Protein AF-A0A1J3E2E7-F1 (afdb_monomer)

InterPro domains:
  IPR001912 Small ribosomal subunit protein uS4, N-terminal [PF00163] (3-72)
  IPR001912 Small ribosomal subunit protein uS4, N-terminal [SM01390] (1-72)
  IPR005710 Small ribosomal subunit protein uS4, eukaryota/archaea [TIGR01018] (1-75)
  IPR022801 Small ribosomal subunit protein uS4 [PTHR11831] (1-77)

Nearest PDB structures (foldseek):
  8b2l-assembly1_b1  TM=9.804E-01  e=2.094E-08  Nicotiana tabacum
  7mq9-assembly1_L9  TM=9.651E-01  e=9.513E-08  Homo sapiens
  6oli-assembly1_SJ  TM=9.653E-01  e=1.389E-07  Homo sapiens
  6zj3-assembly1_SD  TM=9.827E-01  e=1.071E-06  Euglena gracilis
  5jpq-assembly1_b  TM=9.917E-01  e=7.254E-02  Thermochaetoides thermophila

pLDDT: mean 89.99, std 9.41, range [41.75, 96.19]

Radius of gyration: 16.4 Å; Cα contacts (8 Å, |Δi|>4): 30; chains: 1; bounding box: 37×30×41 Å

Sequence (77 aa):
RRPFEKERLDGELKLVGEYGLRNKRELWRVQMVSSKIRNAARNLLTLDEKDPKRLFEGQALMRRMYKYGLLNETQDK

Structure (mmCIF, N/CA/C/O backbone):
data_AF-A0A1J3E2E7-F1
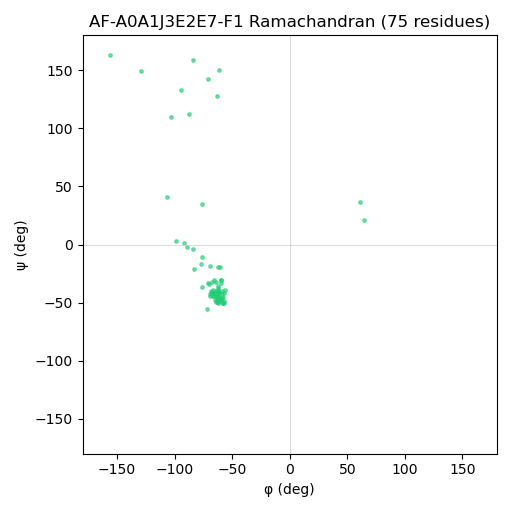#
_entry.id   AF-A0A1J3E2E7-F1
#
loop_
_atom_site.group_PDB
_atom_site.id
_atom_site.type_symbol
_atom_site.label_atom_id
_atom_site.label_alt_id
_atom_site.label_comp_id
_atom_site.label_asym_id
_atom_site.label_entity_id
_atom_site.label_seq_id
_atom_site.pdbx_PDB_ins_code
_atom_site.Cartn_x
_atom_site.Cartn_y
_atom_site.Cartn_z
_atom_site.occupancy
_atom_site.B_iso_or_equiv
_atom_site.auth_seq_id
_atom_site.auth_comp_id
_atom_site.auth_asym_id
_atom_site.auth_atom_id
_atom_site.pdbx_PDB_model_num
ATOM 1 N N . ARG A 1 1 ? 14.046 11.525 -1.343 1.00 66.25 1 ARG A N 1
ATOM 2 C CA . ARG A 1 1 ? 14.089 10.545 -2.460 1.00 66.25 1 ARG A CA 1
ATOM 3 C C . ARG A 1 1 ? 15.406 10.738 -3.189 1.00 66.25 1 ARG A C 1
ATOM 5 O O . ARG A 1 1 ? 15.684 11.873 -3.547 1.00 66.25 1 ARG A O 1
ATOM 12 N N . ARG A 1 2 ? 16.207 9.683 -3.364 1.00 81.50 2 ARG A N 1
ATOM 13 C CA . ARG A 1 2 ? 17.485 9.733 -4.089 1.00 81.50 2 ARG A CA 1
ATOM 14 C C . ARG A 1 2 ? 17.280 9.119 -5.482 1.00 81.50 2 ARG A C 1
ATOM 16 O O . ARG A 1 2 ? 17.016 7.921 -5.571 1.00 81.50 2 ARG A O 1
ATOM 23 N N . PRO A 1 3 ? 17.300 9.916 -6.568 1.00 83.00 3 PRO A N 1
ATOM 24 C CA . PRO A 1 3 ? 17.012 9.397 -7.905 1.00 83.00 3 PRO A CA 1
ATOM 25 C C . PRO A 1 3 ? 18.015 8.334 -8.378 1.00 83.00 3 PRO A C 1
ATOM 27 O O . PRO A 1 3 ? 17.603 7.356 -8.995 1.00 83.00 3 PRO A O 1
ATOM 30 N N . PHE A 1 4 ? 19.293 8.475 -8.024 1.00 86.94 4 PHE A N 1
ATOM 31 C CA . PHE A 1 4 ? 20.402 7.675 -8.564 1.00 86.94 4 PHE A CA 1
ATOM 32 C C . PHE A 1 4 ? 20.948 6.636 -7.576 1.00 86.94 4 PHE A C 1
ATOM 34 O O . PHE A 1 4 ? 22.150 6.443 -7.442 1.00 86.94 4 PHE A O 1
ATOM 41 N N . GLU A 1 5 ? 20.054 5.983 -6.844 1.00 92.88 5 GLU A N 1
ATOM 42 C CA . GLU A 1 5 ? 20.413 4.917 -5.913 1.00 92.88 5 GLU A CA 1
ATOM 43 C C . GLU A 1 5 ? 20.446 3.573 -6.646 1.00 92.88 5 GLU A C 1
ATOM 45 O O . GLU A 1 5 ? 19.409 3.094 -7.111 1.00 92.88 5 GLU A O 1
ATOM 50 N N . LYS A 1 6 ? 21.646 2.993 -6.775 1.00 91.44 6 LYS A N 1
ATOM 51 C CA . LYS A 1 6 ? 21.896 1.789 -7.581 1.00 91.44 6 LYS A CA 1
ATOM 52 C C . LYS A 1 6 ? 21.023 0.607 -7.148 1.00 91.44 6 LYS A C 1
ATOM 54 O O . LYS A 1 6 ? 20.304 0.059 -7.973 1.00 91.44 6 LYS A O 1
ATOM 59 N N . GLU A 1 7 ? 20.994 0.298 -5.852 1.00 91.62 7 GLU A N 1
ATOM 60 C CA . GLU A 1 7 ? 20.213 -0.824 -5.305 1.00 91.62 7 GLU A CA 1
ATOM 61 C C . GLU A 1 7 ? 18.720 -0.726 -5.644 1.00 91.62 7 GLU A C 1
ATOM 63 O O . GLU A 1 7 ? 18.090 -1.708 -6.041 1.00 91.62 7 GLU A O 1
ATOM 68 N N . ARG A 1 8 ? 18.149 0.483 -5.555 1.00 91.19 8 ARG A N 1
ATOM 69 C CA . ARG A 1 8 ? 16.748 0.722 -5.914 1.00 91.19 8 ARG A CA 1
ATOM 70 C C . ARG A 1 8 ? 16.519 0.523 -7.409 1.00 91.19 8 ARG A C 1
ATOM 72 O O . ARG A 1 8 ? 15.517 -0.073 -7.792 1.00 91.19 8 ARG A O 1
ATOM 79 N N . LEU A 1 9 ? 17.404 1.051 -8.255 1.00 91.12 9 LEU A N 1
ATOM 80 C CA . LEU A 1 9 ? 17.265 0.942 -9.708 1.00 91.12 9 LEU A CA 1
ATOM 81 C C . LEU A 1 9 ? 17.345 -0.515 -10.172 1.00 91.12 9 LEU A C 1
ATOM 83 O O . LEU A 1 9 ? 16.504 -0.905 -10.984 1.00 91.12 9 LEU A O 1
ATOM 87 N N . ASP A 1 10 ? 18.278 -1.288 -9.618 1.00 93.69 10 ASP A N 1
ATOM 88 C CA . ASP A 1 10 ? 18.477 -2.705 -9.930 1.00 93.69 10 ASP A CA 1
ATOM 89 C C . ASP A 1 10 ? 17.280 -3.549 -9.455 1.00 93.69 10 ASP A C 1
ATOM 91 O O . ASP A 1 10 ? 16.743 -4.360 -10.213 1.00 93.69 10 ASP A O 1
ATOM 95 N N . GLY A 1 11 ? 16.781 -3.298 -8.238 1.00 93.19 11 GLY A N 1
ATOM 96 C CA . GLY A 1 11 ? 15.596 -3.978 -7.704 1.00 93.19 11 GLY A CA 1
ATOM 97 C C . GLY A 1 11 ? 14.316 -3.673 -8.491 1.00 93.19 11 GLY A C 1
ATOM 98 O O . GLY A 1 11 ? 13.542 -4.577 -8.807 1.00 93.19 11 GLY A O 1
ATOM 99 N N . GLU A 1 12 ? 14.101 -2.406 -8.864 1.00 92.62 12 GLU A N 1
ATOM 100 C CA . GLU A 1 12 ? 12.973 -2.017 -9.719 1.00 92.62 12 GLU A CA 1
ATOM 101 C C . GLU A 1 12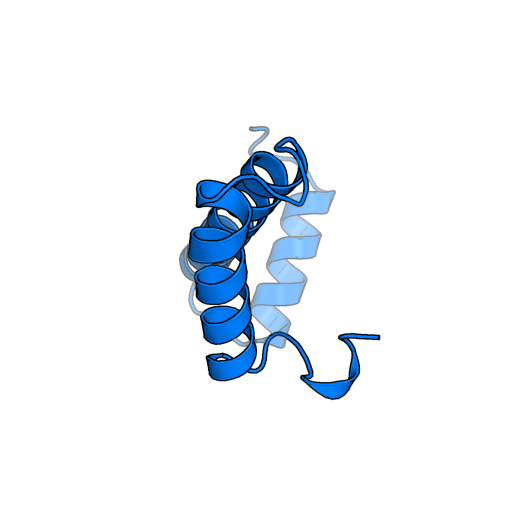 ? 13.067 -2.648 -11.110 1.00 92.62 12 GLU A C 1
ATOM 103 O O . GLU A 1 12 ? 12.046 -3.063 -11.655 1.00 92.62 12 GLU A O 1
ATOM 108 N N . LEU A 1 13 ? 14.268 -2.713 -11.694 1.00 93.06 13 LEU A N 1
ATOM 109 C CA . LEU A 1 13 ? 14.470 -3.273 -13.027 1.00 93.06 13 LEU A CA 1
ATOM 110 C C . LEU A 1 13 ? 14.201 -4.780 -13.050 1.00 93.06 13 LEU A C 1
ATOM 112 O O . LEU A 1 13 ? 13.532 -5.256 -13.965 1.00 93.06 13 LEU A O 1
ATOM 116 N N . LYS A 1 14 ? 14.645 -5.510 -12.019 1.00 95.19 14 LYS A N 1
ATOM 117 C CA . LYS A 1 14 ? 14.358 -6.941 -11.867 1.00 95.19 14 LYS A CA 1
ATOM 118 C C . LYS A 1 14 ? 12.852 -7.215 -11.847 1.00 95.19 14 LYS A C 1
ATOM 120 O O . LYS A 1 14 ? 12.382 -8.046 -12.614 1.00 95.19 14 LYS A O 1
ATOM 125 N N . LEU A 1 15 ? 12.096 -6.470 -11.035 1.00 94.12 15 LEU A N 1
ATOM 126 C CA . LEU A 1 15 ? 10.637 -6.612 -10.947 1.00 94.12 15 LEU A CA 1
ATOM 127 C C . LEU A 1 15 ? 9.934 -6.240 -12.258 1.00 94.12 15 LEU A C 1
ATOM 129 O O . LEU A 1 15 ? 9.004 -6.917 -12.680 1.00 94.12 15 LEU A O 1
ATOM 133 N N . VAL A 1 16 ? 10.372 -5.167 -12.922 1.00 94.75 16 VAL A N 1
ATOM 134 C CA . VAL A 1 16 ? 9.815 -4.776 -14.225 1.00 94.75 16 VAL A CA 1
ATOM 135 C C . VAL A 1 16 ? 10.034 -5.874 -15.268 1.00 94.75 16 VAL A C 1
ATOM 137 O O . VAL A 1 16 ? 9.112 -6.153 -16.030 1.00 94.75 16 VAL A O 1
ATOM 140 N N . GLY A 1 17 ? 11.209 -6.512 -15.279 1.00 94.62 17 GLY A N 1
ATOM 141 C CA . GLY A 1 17 ? 11.517 -7.621 -16.183 1.00 94.62 17 GLY A CA 1
ATOM 142 C C . GLY A 1 17 ? 10.734 -8.897 -15.870 1.00 94.62 17 GLY A C 1
ATOM 143 O O . GLY A 1 17 ? 10.189 -9.508 -16.781 1.00 94.62 17 GLY A O 1
ATOM 144 N N . GLU A 1 18 ? 10.631 -9.269 -14.593 1.00 96.19 18 GLU A N 1
ATOM 145 C CA . GLU A 1 18 ? 9.933 -10.482 -14.143 1.00 96.19 18 GLU A CA 1
ATOM 146 C C . GLU A 1 18 ? 8.436 -10.460 -14.480 1.00 96.19 18 GLU A C 1
ATOM 148 O O . GLU A 1 18 ? 7.891 -11.452 -14.955 1.00 96.19 18 GLU A O 1
ATOM 153 N N . TYR A 1 19 ? 7.781 -9.311 -14.291 1.00 94.19 19 TYR A N 1
ATOM 154 C CA . TYR A 1 19 ? 6.343 -9.152 -14.532 1.00 94.19 19 TYR A CA 1
ATOM 155 C C . TYR A 1 19 ? 6.010 -8.519 -15.895 1.00 94.19 19 TYR A C 1
ATOM 157 O O . TYR A 1 19 ? 4.839 -8.266 -16.174 1.00 94.19 19 TYR A O 1
ATOM 165 N N . GLY A 1 20 ? 7.009 -8.230 -16.739 1.00 95.25 20 GLY A N 1
ATOM 166 C CA . GLY A 1 20 ? 6.806 -7.654 -18.075 1.00 95.25 20 GLY A CA 1
ATOM 167 C C . GLY A 1 20 ? 6.127 -6.277 -18.075 1.00 95.25 20 GLY A C 1
ATOM 168 O O . GLY A 1 20 ? 5.298 -5.992 -18.940 1.00 95.25 20 GLY A O 1
ATOM 169 N N . LEU A 1 21 ? 6.435 -5.421 -17.096 1.00 95.94 21 LEU A N 1
ATOM 170 C CA . LEU A 1 21 ? 5.795 -4.107 -16.965 1.00 95.94 21 LEU A CA 1
ATOM 171 C C . LEU A 1 21 ? 6.257 -3.149 -18.070 1.00 95.94 21 LEU A C 1
ATOM 173 O O . LEU A 1 21 ? 7.438 -3.094 -18.415 1.00 95.94 21 LEU A O 1
ATOM 177 N N . ARG A 1 22 ? 5.349 -2.308 -18.581 1.00 92.56 22 ARG A N 1
ATOM 178 C CA . ARG A 1 22 ? 5.673 -1.380 -19.682 1.00 92.56 22 ARG A CA 1
ATOM 179 C C . ARG A 1 22 ? 6.593 -0.251 -19.227 1.00 92.56 22 ARG A C 1
ATOM 181 O O . ARG A 1 22 ? 7.365 0.294 -20.013 1.00 92.56 22 ARG A O 1
ATOM 188 N N . ASN A 1 23 ? 6.454 0.182 -17.975 1.00 93.25 23 ASN A N 1
ATOM 189 C CA . ASN A 1 23 ? 7.238 1.275 -17.410 1.00 93.25 23 ASN A CA 1
ATOM 190 C C . ASN A 1 23 ? 7.325 1.196 -15.878 1.00 93.25 23 ASN A C 1
ATOM 192 O O . ASN A 1 23 ? 6.494 0.591 -15.203 1.00 93.25 23 ASN A O 1
ATOM 196 N N . LYS A 1 24 ? 8.288 1.924 -15.299 1.00 92.25 24 LYS A N 1
ATOM 197 C CA . LYS A 1 24 ? 8.432 2.050 -13.836 1.00 92.25 24 LYS A CA 1
ATOM 198 C C . LYS A 1 24 ? 7.235 2.718 -13.149 1.00 92.25 24 LYS A C 1
ATOM 200 O O . LYS A 1 24 ? 7.046 2.556 -11.947 1.00 92.25 24 LYS A O 1
ATOM 205 N N . ARG A 1 25 ? 6.400 3.459 -13.889 1.00 93.56 25 ARG A N 1
ATOM 206 C CA . ARG A 1 25 ? 5.211 4.122 -13.331 1.00 93.56 25 ARG A CA 1
ATOM 207 C C . ARG A 1 25 ? 4.161 3.106 -12.877 1.00 93.56 25 ARG A C 1
ATOM 209 O O . ARG A 1 25 ? 3.472 3.376 -11.895 1.00 93.56 25 ARG A O 1
ATOM 216 N N . GLU A 1 26 ? 4.052 1.960 -13.544 1.00 94.44 26 GLU A N 1
ATOM 217 C CA . GLU A 1 26 ? 3.190 0.847 -13.121 1.00 94.44 26 GLU A CA 1
ATOM 218 C C . GLU A 1 26 ? 3.647 0.283 -11.774 1.00 94.44 26 GLU A C 1
ATOM 220 O O . GLU A 1 26 ? 2.851 0.229 -10.833 1.00 94.44 26 GLU A O 1
ATOM 225 N N . LEU A 1 27 ? 4.946 0.005 -11.636 1.00 94.12 27 LEU A N 1
ATOM 226 C CA . LEU A 1 27 ? 5.541 -0.432 -10.373 1.00 94.12 27 LEU A CA 1
ATOM 227 C C . LEU A 1 27 ? 5.300 0.589 -9.250 1.00 94.12 27 LEU A C 1
ATOM 229 O O . LEU A 1 27 ? 4.793 0.243 -8.182 1.00 94.12 27 LEU A O 1
ATOM 233 N N . TRP A 1 28 ? 5.600 1.867 -9.493 1.00 94.31 28 TRP A N 1
ATOM 234 C CA . TRP A 1 28 ? 5.429 2.920 -8.487 1.00 94.31 28 TRP A CA 1
ATOM 235 C C . TRP A 1 28 ? 3.969 3.131 -8.080 1.00 94.31 28 TRP A C 1
ATOM 237 O O . TRP A 1 28 ? 3.696 3.460 -6.924 1.00 94.31 28 TRP A O 1
ATOM 247 N N . ARG A 1 29 ? 3.015 2.919 -8.996 1.00 95.56 29 ARG A N 1
ATOM 248 C CA . ARG A 1 29 ? 1.582 2.971 -8.678 1.00 95.56 29 ARG A CA 1
ATOM 249 C C . ARG A 1 29 ? 1.220 1.890 -7.663 1.00 95.56 29 ARG A C 1
ATOM 251 O O . ARG A 1 29 ? 0.595 2.202 -6.651 1.00 95.56 29 ARG A O 1
ATOM 258 N N . VAL A 1 30 ? 1.641 0.649 -7.901 1.00 93.62 30 VAL A N 1
ATOM 259 C CA . VAL A 1 30 ? 1.367 -0.474 -6.991 1.00 93.62 30 VAL A CA 1
ATOM 260 C C . VAL A 1 30 ? 2.078 -0.275 -5.650 1.00 93.62 30 VAL A C 1
ATOM 262 O O . VAL A 1 30 ? 1.461 -0.434 -4.597 1.00 93.62 30 VAL A O 1
ATOM 265 N N . GLN A 1 31 ? 3.333 0.184 -5.662 1.00 94.19 31 GLN A N 1
ATOM 266 C CA . GLN A 1 31 ? 4.066 0.528 -4.439 1.00 94.19 31 GLN A CA 1
ATOM 267 C C . GLN A 1 31 ? 3.354 1.612 -3.618 1.00 94.19 31 GLN A C 1
ATOM 269 O O . GLN A 1 31 ? 3.284 1.513 -2.392 1.00 94.19 31 GLN A O 1
ATOM 274 N N . MET A 1 32 ? 2.786 2.631 -4.271 1.00 95.31 32 MET A N 1
ATOM 275 C CA . MET A 1 32 ? 2.001 3.665 -3.594 1.00 95.31 3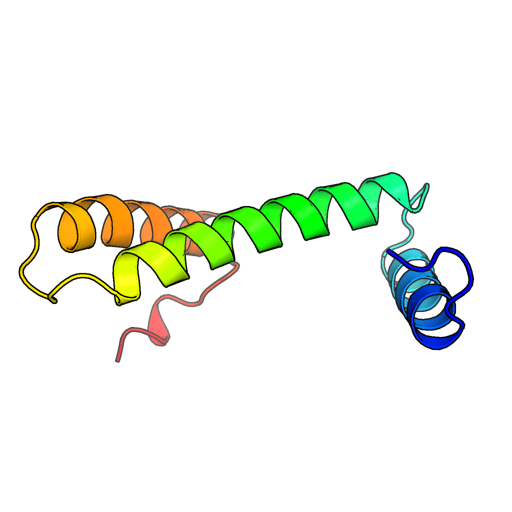2 MET A CA 1
ATOM 276 C C . MET A 1 32 ? 0.742 3.077 -2.948 1.00 95.31 32 MET A C 1
ATOM 278 O O . MET A 1 32 ? 0.452 3.396 -1.796 1.00 95.31 32 MET A O 1
ATOM 282 N N . VAL A 1 33 ? 0.007 2.216 -3.660 1.00 94.62 33 VAL A N 1
ATOM 283 C CA . VAL A 1 33 ? -1.193 1.545 -3.128 1.00 94.62 33 VAL A CA 1
ATOM 284 C C . VAL A 1 33 ? -0.837 0.692 -1.909 1.00 94.62 33 VAL A C 1
ATOM 286 O O . VAL A 1 33 ? -1.461 0.846 -0.860 1.00 94.62 33 VAL A O 1
ATOM 289 N N . SER A 1 34 ? 0.223 -0.117 -1.998 1.00 93.38 34 SER A N 1
ATOM 290 C CA . SER A 1 34 ? 0.742 -0.900 -0.869 1.00 93.38 34 SER A CA 1
ATOM 291 C C . SER A 1 34 ? 1.148 -0.010 0.313 1.00 93.38 34 SER A C 1
ATOM 293 O O . SER A 1 34 ? 0.831 -0.308 1.464 1.00 93.38 34 SER A O 1
ATOM 295 N N . SER A 1 35 ? 1.809 1.121 0.053 1.00 95.88 35 SER A N 1
ATOM 296 C CA . SER A 1 35 ? 2.189 2.075 1.101 1.00 95.88 35 SER A CA 1
ATOM 297 C C . SER A 1 35 ? 0.970 2.673 1.813 1.00 95.88 35 SER A C 1
ATOM 299 O O . SER A 1 35 ? 0.961 2.745 3.040 1.00 95.88 35 SER A O 1
ATOM 301 N N . LYS A 1 36 ? -0.092 3.033 1.076 1.00 95.25 36 LYS A N 1
ATOM 302 C CA . LYS A 1 36 ? -1.348 3.535 1.662 1.00 95.25 36 LYS A CA 1
ATOM 303 C C . LYS A 1 36 ? -2.024 2.495 2.554 1.00 95.25 36 LYS A C 1
ATOM 305 O O . LYS A 1 36 ? -2.428 2.834 3.661 1.00 95.25 36 LYS A O 1
ATOM 310 N N . ILE A 1 37 ? -2.105 1.246 2.090 1.00 93.69 37 ILE A N 1
ATOM 311 C CA . ILE A 1 37 ? -2.666 0.126 2.862 1.00 93.69 37 ILE A CA 1
ATOM 312 C C . ILE A 1 37 ? -1.879 -0.065 4.162 1.00 93.69 37 ILE A C 1
ATOM 314 O O . ILE A 1 37 ? -2.464 -0.069 5.242 1.00 93.69 37 ILE A O 1
ATOM 318 N N . ARG A 1 38 ? -0.544 -0.136 4.077 1.00 95.12 38 ARG A N 1
ATOM 319 C CA . ARG A 1 38 ? 0.321 -0.287 5.257 1.00 95.12 38 ARG A CA 1
ATOM 320 C C . ARG A 1 38 ? 0.211 0.892 6.217 1.00 95.12 38 ARG A C 1
ATOM 322 O O . ARG A 1 38 ? 0.256 0.691 7.423 1.00 95.12 38 ARG A O 1
ATOM 329 N N . ASN A 1 39 ? 0.068 2.114 5.709 1.00 96.12 39 ASN A N 1
ATOM 330 C CA . ASN A 1 39 ? -0.088 3.287 6.563 1.00 96.12 39 ASN A CA 1
ATOM 331 C C . ASN A 1 39 ? -1.423 3.279 7.320 1.00 96.12 39 ASN A C 1
ATOM 333 O O . ASN A 1 39 ? -1.440 3.562 8.512 1.00 96.12 39 ASN A O 1
ATOM 337 N N . ALA A 1 40 ? -2.517 2.903 6.650 1.00 94.19 40 ALA A N 1
ATOM 338 C CA . ALA A 1 40 ? -3.809 2.719 7.305 1.00 94.19 40 ALA A CA 1
ATOM 339 C C . ALA A 1 40 ? -3.721 1.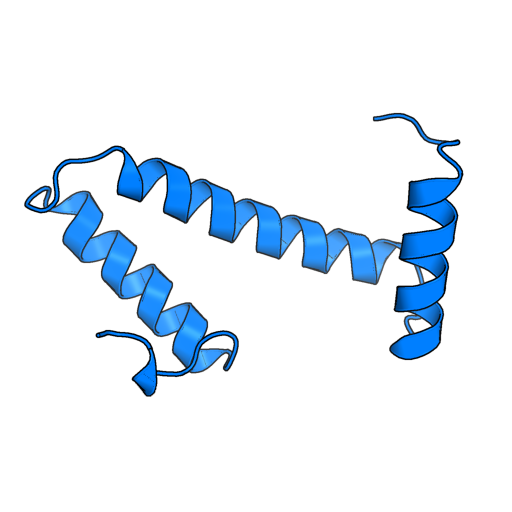649 8.404 1.00 94.19 40 ALA A C 1
ATOM 341 O O . ALA A 1 40 ? -4.121 1.907 9.532 1.00 94.19 40 ALA A O 1
ATOM 342 N N . ALA A 1 41 ? -3.101 0.499 8.111 1.00 94.44 41 ALA A N 1
ATOM 343 C CA . ALA A 1 41 ? -2.889 -0.554 9.102 1.00 94.44 41 ALA A CA 1
ATOM 344 C C . ALA A 1 41 ? -2.079 -0.067 10.317 1.00 94.44 41 ALA A C 1
ATOM 346 O O . ALA A 1 41 ? -2.487 -0.304 11.449 1.00 94.44 41 ALA A O 1
ATOM 347 N N . ARG A 1 42 ? -0.973 0.668 10.107 1.00 96.00 42 ARG A N 1
ATOM 348 C CA . ARG A 1 42 ? -0.173 1.230 11.213 1.00 96.00 42 ARG A CA 1
ATOM 349 C C . ARG A 1 42 ? -0.995 2.148 12.115 1.00 96.00 42 ARG A C 1
ATOM 351 O O . ARG A 1 42 ? -0.915 2.009 13.326 1.00 96.00 42 ARG A O 1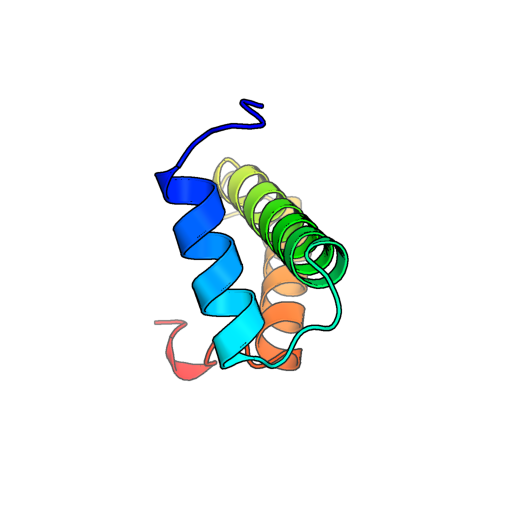
ATOM 358 N N . ASN A 1 43 ? -1.799 3.036 11.532 1.00 94.31 43 ASN A N 1
ATOM 359 C CA . ASN A 1 43 ? -2.647 3.955 12.296 1.00 94.31 43 ASN A CA 1
ATOM 360 C C . ASN A 1 43 ? -3.747 3.228 13.088 1.00 94.31 43 ASN A C 1
ATOM 362 O O . ASN A 1 43 ? -4.168 3.704 14.136 1.00 94.31 43 ASN A O 1
ATOM 366 N N . LEU A 1 44 ? -4.238 2.091 12.591 1.00 93.06 44 LEU A N 1
ATOM 367 C CA . LEU A 1 44 ? -5.233 1.289 13.307 1.00 93.06 44 LEU A CA 1
ATOM 368 C C . LEU A 1 44 ? -4.602 0.492 14.450 1.00 93.06 44 LEU A C 1
ATOM 370 O O . LEU A 1 44 ? -5.201 0.380 15.513 1.00 93.06 44 LEU A O 1
ATOM 374 N N . LEU A 1 45 ? -3.381 -0.013 14.261 1.00 93.25 45 LEU A N 1
ATOM 375 C CA . LEU A 1 45 ? -2.656 -0.764 15.290 1.00 93.25 45 LEU A CA 1
ATOM 376 C C . LEU A 1 45 ? -2.202 0.101 16.474 1.00 93.25 45 LEU A C 1
ATOM 378 O O . LEU A 1 45 ? -1.930 -0.450 17.536 1.00 93.25 45 LEU A O 1
ATOM 382 N N . THR A 1 46 ? -2.139 1.427 16.319 1.00 94.12 46 THR A N 1
ATOM 383 C CA . THR A 1 46 ? -1.867 2.349 17.436 1.00 94.12 46 THR A CA 1
ATOM 384 C C . THR A 1 46 ? -3.072 2.590 18.346 1.00 94.12 46 THR A C 1
ATOM 386 O O . THR A 1 46 ? -2.893 3.112 19.441 1.00 94.12 46 THR A O 1
ATOM 389 N N . LEU A 1 47 ? -4.290 2.264 17.900 1.00 93.25 47 LEU A N 1
ATOM 390 C CA . LEU A 1 47 ? -5.507 2.395 18.707 1.00 93.25 47 LEU A CA 1
ATOM 391 C C . LEU A 1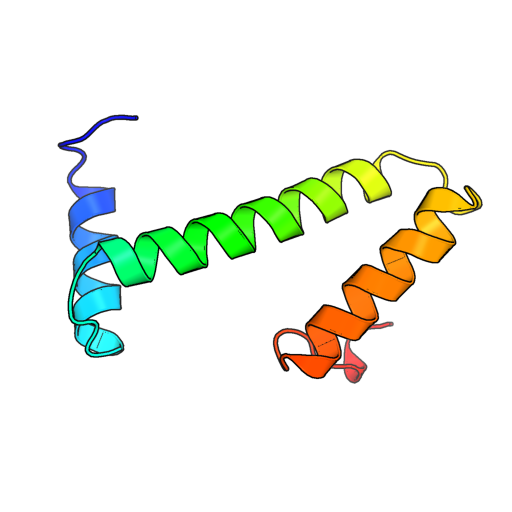 47 ? -5.697 1.166 19.601 1.00 93.25 47 LEU A C 1
ATOM 393 O O . LEU A 1 47 ? -5.186 0.089 19.289 1.00 93.25 47 LEU A O 1
ATOM 397 N N . ASP A 1 48 ? -6.474 1.310 20.674 1.00 92.06 48 ASP A N 1
ATOM 398 C CA . ASP A 1 48 ? -6.845 0.186 21.538 1.00 92.06 48 ASP A CA 1
ATOM 399 C C . ASP A 1 48 ? -7.645 -0.875 20.765 1.00 92.06 48 ASP A C 1
ATOM 401 O O . ASP A 1 48 ? -8.366 -0.564 19.814 1.00 92.06 48 ASP A O 1
ATOM 405 N N . GLU A 1 49 ? -7.532 -2.141 21.165 1.00 88.00 49 GLU A N 1
ATOM 406 C CA . GLU A 1 49 ? -8.217 -3.260 20.506 1.00 88.00 49 GLU A CA 1
ATOM 407 C C . GLU A 1 49 ? -9.741 -3.121 20.505 1.00 88.00 49 GLU A C 1
ATOM 409 O O . GLU A 1 49 ? -10.395 -3.568 19.561 1.00 88.00 49 GLU A O 1
ATOM 414 N N . LYS A 1 50 ? -10.306 -2.474 21.529 1.00 91.88 50 LYS A N 1
ATOM 415 C CA . LYS A 1 50 ? -11.752 -2.261 21.661 1.00 91.88 50 LYS A CA 1
ATOM 416 C C . LYS A 1 50 ? -12.221 -0.942 21.057 1.00 91.88 50 LYS A C 1
ATOM 418 O O . LYS A 1 50 ? -13.413 -0.638 21.129 1.00 91.88 50 LYS A O 1
ATOM 423 N N . ASP A 1 51 ? -11.319 -0.159 20.466 1.00 92.94 51 ASP A N 1
ATOM 424 C CA . ASP A 1 51 ? -11.690 1.090 19.817 1.00 92.94 51 ASP A CA 1
ATOM 425 C C . ASP A 1 51 ? -12.636 0.805 18.628 1.00 92.94 51 ASP A C 1
ATOM 427 O O . ASP A 1 51 ? -12.315 -0.010 17.749 1.00 92.94 51 ASP A O 1
ATOM 431 N N . PRO A 1 52 ? -13.807 1.466 18.558 1.00 93.19 52 PRO A N 1
ATOM 432 C CA . PRO A 1 52 ? -14.793 1.216 17.508 1.00 93.19 52 PRO A CA 1
ATOM 433 C C . PRO A 1 52 ? -14.239 1.484 16.103 1.00 93.19 52 PRO A C 1
ATOM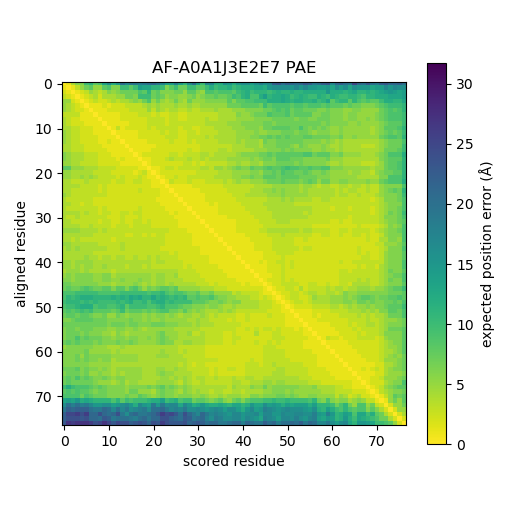 435 O O . PRO A 1 52 ? -14.621 0.804 15.145 1.00 93.19 52 PRO A O 1
ATOM 438 N N . LYS A 1 53 ? -13.305 2.432 15.963 1.00 91.94 53 LYS A N 1
ATOM 439 C CA . LYS A 1 53 ? -12.653 2.741 14.691 1.00 91.94 53 LYS A CA 1
ATOM 440 C C . LYS A 1 53 ? -11.727 1.611 14.258 1.00 91.94 53 LYS A C 1
ATOM 442 O O . LYS A 1 53 ? -11.757 1.226 13.090 1.00 91.94 53 LYS A O 1
ATOM 447 N N . ARG A 1 54 ? -10.947 1.044 15.187 1.00 92.31 54 ARG A N 1
ATOM 448 C CA . ARG A 1 54 ? -10.068 -0.103 14.907 1.00 92.31 54 ARG A CA 1
ATOM 449 C C . ARG A 1 54 ? -10.871 -1.318 14.461 1.00 92.31 54 ARG A C 1
ATOM 451 O O . ARG A 1 54 ? -10.507 -1.945 13.468 1.00 92.31 54 ARG A O 1
ATOM 458 N N . LEU A 1 55 ? -11.977 -1.613 15.141 1.00 92.00 55 LEU A N 1
ATOM 459 C CA . LEU A 1 55 ? -12.851 -2.734 14.794 1.00 92.00 55 LEU A CA 1
ATOM 460 C C . LEU A 1 55 ? -13.462 -2.568 13.399 1.00 92.00 55 LEU A C 1
ATOM 462 O O . LEU A 1 55 ? -13.362 -3.472 12.569 1.00 92.00 55 LEU A O 1
ATOM 466 N N . PHE A 1 56 ? -14.050 -1.406 13.111 1.00 93.19 56 PHE A N 1
ATOM 467 C CA . PHE A 1 56 ? -14.740 -1.182 11.843 1.00 93.19 56 PHE A CA 1
ATOM 468 C C . PHE A 1 56 ? -13.775 -1.051 10.656 1.00 93.19 56 PHE A C 1
ATOM 470 O O . PHE A 1 56 ? -13.870 -1.799 9.678 1.00 93.19 56 PHE A O 1
ATOM 477 N N . GLU A 1 57 ? -12.816 -0.123 10.732 1.00 93.19 57 GLU A N 1
ATOM 478 C CA . GLU A 1 57 ? -11.873 0.123 9.636 1.00 93.19 57 GLU A CA 1
ATOM 479 C C . GLU A 1 57 ? -10.890 -1.043 9.468 1.00 93.19 57 GLU A C 1
ATOM 481 O O . GLU A 1 57 ? -10.529 -1.379 8.337 1.00 93.19 57 GLU A O 1
ATOM 486 N N . GLY A 1 58 ? -10.503 -1.707 10.563 1.00 91.88 58 GLY A N 1
ATOM 487 C CA . GLY A 1 58 ? -9.642 -2.889 10.536 1.00 91.88 58 GLY A CA 1
ATOM 488 C C . GLY A 1 58 ? -10.300 -4.060 9.817 1.00 91.88 58 GLY A C 1
ATOM 489 O O . GLY A 1 58 ? -9.715 -4.609 8.882 1.00 91.88 58 GLY A O 1
ATOM 490 N N . GLN A 1 59 ? -11.550 -4.390 10.158 1.00 91.50 59 GLN A N 1
ATOM 491 C CA . GLN A 1 59 ? -12.291 -5.437 9.448 1.00 91.50 59 GLN A CA 1
ATOM 492 C C . GLN A 1 59 ? -12.501 -5.092 7.969 1.00 91.50 59 GLN A C 1
ATOM 494 O O . GLN A 1 59 ? -12.354 -5.959 7.105 1.00 91.50 59 GLN A O 1
ATOM 499 N N . ALA A 1 60 ? -12.811 -3.833 7.648 1.00 93.44 60 ALA A N 1
ATOM 500 C CA . ALA A 1 60 ? -12.961 -3.398 6.262 1.00 93.44 60 ALA A CA 1
ATOM 501 C C . ALA A 1 60 ? -11.652 -3.541 5.465 1.00 93.44 60 ALA A C 1
ATOM 503 O O . ALA A 1 60 ? -11.674 -3.950 4.297 1.00 93.44 60 ALA A O 1
ATOM 504 N N . LEU A 1 61 ? -10.510 -3.239 6.093 1.00 92.69 61 LEU A N 1
ATOM 505 C CA . LEU A 1 61 ? -9.192 -3.409 5.490 1.00 92.69 61 LEU A CA 1
ATOM 506 C C . LEU A 1 61 ? -8.890 -4.889 5.228 1.00 92.69 61 LEU A C 1
ATOM 508 O O . LEU A 1 61 ? -8.524 -5.231 4.102 1.00 92.69 61 LEU A O 1
ATOM 512 N N . MET A 1 62 ? -9.119 -5.757 6.217 1.00 91.19 62 MET A N 1
ATOM 513 C CA . MET A 1 62 ? -8.900 -7.205 6.106 1.00 91.19 62 MET A CA 1
ATOM 514 C C . MET A 1 62 ? -9.758 -7.830 5.003 1.00 91.19 62 MET A C 1
ATOM 516 O O . MET A 1 62 ? -9.229 -8.484 4.105 1.00 91.19 62 MET A O 1
ATOM 520 N N . ARG A 1 63 ? -11.061 -7.519 4.960 1.00 91.88 63 ARG A N 1
ATOM 521 C CA . ARG A 1 63 ? -11.964 -7.991 3.892 1.00 91.88 63 ARG A CA 1
ATOM 522 C C . ARG A 1 63 ? -11.475 -7.612 2.496 1.00 91.88 63 ARG A C 1
ATOM 524 O O . ARG A 1 63 ? -11.593 -8.399 1.559 1.00 91.88 63 ARG A O 1
ATOM 531 N N . ARG A 1 64 ? -10.924 -6.404 2.333 1.00 91.75 64 ARG A N 1
ATOM 532 C CA . ARG A 1 64 ? -10.364 -5.969 1.047 1.00 91.75 64 ARG A CA 1
ATOM 533 C C . ARG A 1 64 ? -9.121 -6.777 0.672 1.00 91.75 64 ARG A C 1
ATOM 535 O O . ARG A 1 64 ? -8.959 -7.089 -0.503 1.00 91.75 64 ARG A O 1
ATOM 542 N N . MET A 1 65 ? -8.260 -7.101 1.635 1.00 92.00 65 MET A N 1
ATOM 543 C CA . MET A 1 65 ? -7.052 -7.891 1.378 1.00 92.00 65 MET A CA 1
ATOM 544 C C . MET A 1 65 ? -7.385 -9.337 0.997 1.00 92.00 65 MET A C 1
ATOM 546 O O . MET A 1 65 ? -6.799 -9.838 0.038 1.00 92.00 65 MET A O 1
ATOM 550 N N . TYR A 1 66 ? -8.377 -9.953 1.652 1.00 90.94 66 TYR A N 1
ATOM 551 C CA . TYR A 1 66 ? -8.888 -11.277 1.273 1.00 90.94 66 TYR A CA 1
ATOM 552 C C . TYR A 1 66 ? -9.506 -11.283 -0.116 1.00 90.94 66 TYR A C 1
ATOM 55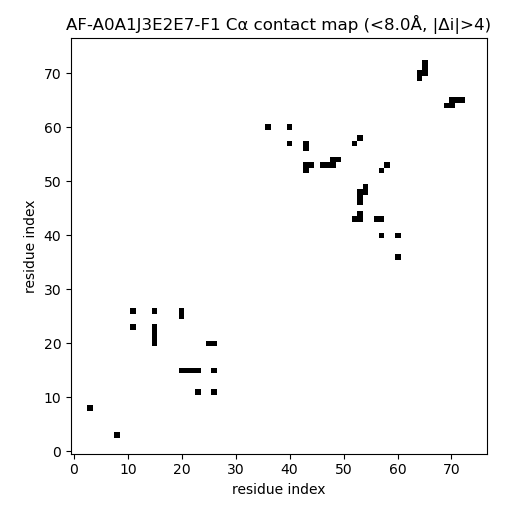4 O O . TYR A 1 66 ? -9.158 -12.115 -0.948 1.00 90.94 66 TYR A O 1
ATOM 562 N N . LYS A 1 67 ? -10.335 -10.282 -0.431 1.00 90.88 67 LYS A N 1
ATOM 563 C CA . LYS A 1 67 ? -10.933 -10.158 -1.766 1.00 90.88 67 LYS A CA 1
ATOM 564 C C . LYS A 1 67 ? -9.889 -10.021 -2.879 1.00 90.88 67 LYS A C 1
ATOM 566 O O . LYS A 1 67 ? -10.129 -10.462 -3.997 1.00 90.88 67 LYS A O 1
ATOM 571 N N . TYR A 1 68 ? -8.758 -9.379 -2.597 1.00 89.81 68 TYR A N 1
ATOM 572 C CA . TYR A 1 68 ? -7.655 -9.253 -3.552 1.00 89.81 68 TYR A CA 1
ATOM 573 C C . TYR A 1 68 ? -6.719 -10.468 -3.573 1.00 89.81 68 TYR A C 1
ATOM 575 O O . TYR A 1 68 ? -5.794 -10.478 -4.380 1.00 89.81 68 TYR A O 1
ATOM 583 N N . GLY A 1 69 ? -6.931 -11.465 -2.707 1.00 89.38 69 GLY A N 1
ATOM 584 C CA . GLY A 1 69 ? -6.055 -12.631 -2.585 1.00 89.38 69 GLY A CA 1
ATOM 585 C C . GLY A 1 69 ? -4.648 -12.282 -2.092 1.00 89.38 69 GLY A C 1
ATOM 586 O O . GLY A 1 69 ? -3.706 -13.021 -2.349 1.00 89.38 69 GLY A O 1
ATOM 587 N N . LEU A 1 70 ? -4.484 -11.131 -1.428 1.00 86.94 70 LEU A N 1
ATOM 588 C CA . LEU A 1 70 ? -3.191 -10.684 -0.893 1.00 86.94 70 LEU A CA 1
ATOM 589 C C . LEU A 1 70 ? -2.876 -11.316 0.467 1.00 86.94 70 LEU A C 1
ATOM 591 O O . LEU A 1 70 ? -1.718 -11.339 0.877 1.00 86.94 70 LEU A O 1
ATOM 595 N N . LEU A 1 71 ? -3.906 -11.785 1.170 1.00 86.88 71 LEU A N 1
ATOM 596 C CA . LEU A 1 71 ? -3.815 -12.514 2.430 1.00 86.88 71 LEU A CA 1
ATOM 597 C C . LEU A 1 71 ? -4.644 -13.793 2.315 1.00 86.88 71 LEU A C 1
ATOM 599 O O . LEU A 1 71 ? -5.655 -13.814 1.612 1.00 86.88 71 LEU A O 1
ATOM 603 N N . ASN A 1 72 ? -4.224 -14.834 3.029 1.00 82.50 72 ASN A N 1
ATOM 604 C CA . ASN A 1 72 ? -4.967 -16.084 3.138 1.00 82.50 72 ASN A CA 1
ATOM 605 C C . ASN A 1 72 ? -5.837 -16.047 4.395 1.00 82.50 72 ASN A C 1
ATOM 607 O O . ASN A 1 72 ? -5.335 -15.734 5.471 1.00 82.50 72 ASN A O 1
ATOM 611 N N . GLU A 1 73 ? -7.107 -16.433 4.274 1.00 69.31 73 GLU A N 1
ATOM 612 C CA . GLU A 1 73 ? -8.071 -16.474 5.391 1.00 69.31 73 GLU A CA 1
ATOM 613 C C . GLU A 1 73 ? -7.636 -17.428 6.521 1.00 69.31 73 GLU A C 1
ATOM 615 O O . GLU A 1 73 ? -8.064 -17.309 7.662 1.00 69.31 73 GLU A O 1
ATOM 620 N N . THR A 1 74 ? -6.733 -18.365 6.227 1.00 66.06 74 THR A N 1
ATOM 621 C CA . THR A 1 74 ? -6.201 -19.338 7.191 1.00 66.06 74 THR A CA 1
ATOM 622 C C . THR A 1 74 ? -5.172 -18.764 8.167 1.00 66.06 74 THR A C 1
ATOM 624 O O . THR A 1 74 ? -4.803 -19.458 9.116 1.00 66.06 74 THR A O 1
ATOM 627 N N . GLN A 1 75 ? -4.692 -17.537 7.943 1.00 60.50 75 GLN A N 1
ATOM 628 C CA . GLN A 1 75 ? -3.666 -16.883 8.767 1.00 60.50 75 GLN A CA 1
ATOM 629 C C . GLN A 1 75 ? -4.244 -16.079 9.947 1.00 60.50 75 GLN A C 1
ATOM 631 O O . GLN A 1 75 ? -3.465 -15.574 10.746 1.00 60.50 75 GLN A O 1
ATOM 636 N N . ASP A 1 76 ? -5.571 -15.995 10.100 1.00 58.44 76 ASP A N 1
ATOM 637 C CA . ASP A 1 76 ? -6.251 -15.275 11.197 1.00 58.44 76 ASP A CA 1
ATOM 638 C C . ASP A 1 76 ? -6.223 -16.023 12.553 1.00 58.44 76 ASP A C 1
ATOM 640 O O . ASP A 1 76 ? -7.192 -15.984 13.312 1.00 58.44 76 ASP A O 1
ATOM 644 N N . LYS A 1 77 ? -5.136 -16.741 12.861 1.00 41.75 77 LYS A N 1
ATOM 645 C CA . LYS A 1 77 ? -4.964 -17.445 14.143 1.00 41.75 77 LYS A CA 1
ATOM 646 C C . LYS A 1 77 ? -4.091 -16.674 15.118 1.00 41.75 77 LYS A C 1
ATOM 648 O O . LYS A 1 77 ? -3.007 -16.218 14.696 1.00 41.75 77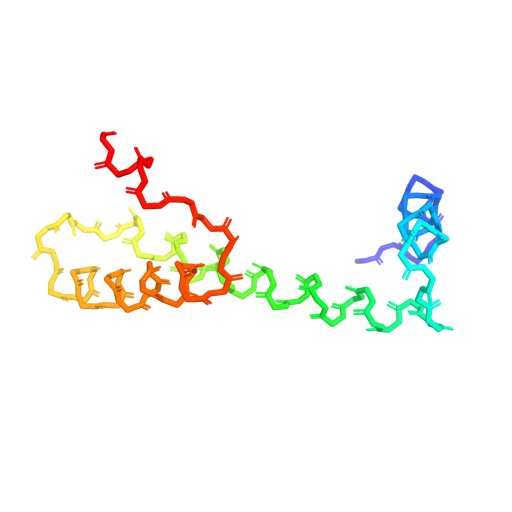 LYS A O 1
#

Organism: Noccaea caerulescens (NCBI:txid107243)

Solvent-accessible surface area (backbone atoms only — not comparable to full-atom values): 4658 Å² total; per-residue (Å²): 136,73,91,86,42,64,71,59,52,54,55,52,49,51,54,34,60,75,70,65,51,95,49,71,66,61,56,52,50,53,52,49,54,53,49,52,53,53,50,53,51,54,62,38,68,73,46,57,86,84,36,68,62,33,50,52,55,46,51,56,50,52,54,52,34,45,75,69,64,77,46,64,84,86,66,83,115

Foldseek 3Di:
DDPPDPVVVVVLVVVCVVVVPPDSVVVVVVVVVVVVLVVLVVVLVVDDPPPPCSVVVVVVSVVVCVVVVVDDPVPPD

Mean predicted aligned error: 5.23 Å

Secondary structure (DSSP, 8-state):
--TT-HHHHHHHHHHHHHTT-S-HHHHHHHHHHHHHHHHHHHHHHTS-TT-HHHHHHHHHHHHHHHHTTSS-GGG--